Protein AF-X1NIQ1-F1 (afdb_monomer_lite)

Secondary structure (DSSP, 8-state):
-HHHHHHHHHHHHHTS----PPPPGGGGG--SHHHHHHHHT--TTSTTHHHHHHHHHHHHHHHHHHHHHHHTSTT----SPPPSSPP-TT-

Foldseek 3Di:
DVVVVVVVVVVVVVPPPPCLDQQDPVLLVPPDPVSLVSLCVHDPPRPCVVVSNVSSVVVVVVVVVVLVVQLPDPPHPDPDDADPVHDDPVD

Sequence (91 aa):
MRRKTISLLFLMVFLLPVIAGAVNEKDFEVQTTENIINLCAASPDDPLHHQAINFCHGYLEGAFHYYEAIALGPAGIQLVCAPDPRPSRNA

Structure (mmCIF, N/CA/C/O backbone):
data_AF-X1NIQ1-F1
#
_entry.id   AF-X1NIQ1-F1
#
loop_
_atom_site.group_PDB
_atom_site.id
_atom_site.type_symbol
_atom_site.label_atom_id
_atom_site.label_alt_id
_atom_site.label_comp_id
_atom_site.label_asym_id
_atom_site.label_entity_id
_atom_site.label_seq_id
_atom_site.pdbx_PDB_ins_code
_atom_site.Cartn_x
_atom_site.Cartn_y
_atom_site.Cartn_z
_atom_site.occupancy
_atom_site.B_iso_or_equiv
_atom_site.auth_seq_id
_atom_site.auth_comp_id
_atom_site.auth_asym_id
_atom_site.auth_atom_id
_atom_site.pdbx_PDB_model_num
ATOM 1 N N . MET A 1 1 ? -10.771 -1.764 -47.544 1.00 58.62 1 MET A N 1
ATOM 2 C CA . MET A 1 1 ? -9.628 -1.064 -46.908 1.00 58.62 1 MET A CA 1
ATOM 3 C C . MET A 1 1 ? -9.931 -0.626 -45.478 1.00 58.62 1 MET A C 1
ATOM 5 O O . MET A 1 1 ? -9.187 -1.033 -44.605 1.00 58.62 1 MET A O 1
ATOM 9 N N . ARG A 1 2 ? -11.056 0.057 -45.209 1.00 70.12 2 ARG A N 1
ATOM 10 C CA . ARG A 1 2 ? -11.484 0.523 -43.867 1.00 70.12 2 ARG A CA 1
ATOM 11 C C . ARG A 1 2 ? -11.486 -0.542 -42.750 1.00 70.12 2 ARG A C 1
ATOM 13 O O . ARG A 1 2 ? -11.028 -0.272 -41.651 1.00 70.12 2 ARG A O 1
ATOM 20 N N . ARG A 1 3 ? -11.941 -1.773 -43.034 1.00 73.94 3 ARG A N 1
ATOM 21 C CA . ARG A 1 3 ? -11.970 -2.881 -42.052 1.00 73.94 3 ARG A CA 1
ATOM 22 C C . ARG A 1 3 ? -10.571 -3.382 -41.663 1.00 73.94 3 ARG A C 1
ATOM 24 O O . ARG A 1 3 ? -10.353 -3.720 -40.510 1.00 73.94 3 ARG A O 1
ATOM 31 N N . LYS A 1 4 ? -9.621 -3.387 -42.610 1.00 73.19 4 LYS A N 1
ATOM 32 C CA . LYS A 1 4 ? -8.228 -3.795 -42.355 1.00 73.19 4 LYS A CA 1
ATOM 33 C C . LYS A 1 4 ? -7.496 -2.748 -41.513 1.00 73.19 4 LYS A C 1
ATOM 35 O O . LYS A 1 4 ? -6.785 -3.119 -40.590 1.00 73.19 4 LYS A O 1
ATOM 40 N N . THR A 1 5 ? -7.727 -1.459 -41.776 1.00 81.75 5 THR A N 1
ATOM 41 C CA . THR A 1 5 ? -7.188 -0.367 -40.952 1.00 81.75 5 THR A CA 1
ATOM 42 C C . THR A 1 5 ? -7.758 -0.369 -39.535 1.00 81.75 5 THR A C 1
ATOM 44 O O . THR A 1 5 ? -7.003 -0.170 -38.594 1.00 81.75 5 THR A O 1
ATOM 47 N N . ILE A 1 6 ? -9.053 -0.663 -39.360 1.00 83.50 6 ILE A N 1
ATOM 48 C CA . ILE A 1 6 ? -9.663 -0.784 -38.023 1.00 83.50 6 ILE A CA 1
ATOM 49 C C . ILE A 1 6 ? -9.082 -1.980 -37.250 1.00 83.50 6 ILE A C 1
ATOM 51 O O . ILE A 1 6 ? -8.753 -1.834 -36.077 1.00 83.50 6 ILE A O 1
ATOM 55 N N . SER A 1 7 ? -8.891 -3.138 -37.897 1.00 82.44 7 SER A N 1
ATOM 56 C CA . SER A 1 7 ? -8.237 -4.289 -37.253 1.00 82.44 7 SER A CA 1
ATOM 57 C C . SER A 1 7 ? -6.780 -4.012 -36.876 1.00 82.44 7 SER A C 1
ATOM 59 O O . SER A 1 7 ? -6.349 -4.433 -35.809 1.00 82.44 7 SER A O 1
ATOM 61 N N . LEU A 1 8 ? -6.034 -3.291 -37.718 1.00 85.31 8 LEU A N 1
ATOM 62 C CA . LEU A 1 8 ? -4.651 -2.900 -37.422 1.00 85.31 8 LEU A CA 1
ATOM 63 C C . LEU A 1 8 ? -4.567 -1.936 -36.231 1.00 85.31 8 LEU A C 1
ATOM 65 O O . LEU A 1 8 ? -3.704 -2.108 -35.378 1.00 85.31 8 LEU A O 1
ATOM 69 N N . LEU A 1 9 ? -5.488 -0.971 -36.134 1.00 85.62 9 LEU A N 1
ATOM 70 C CA . LEU A 1 9 ? -5.561 -0.055 -34.991 1.00 85.62 9 LEU A CA 1
ATOM 7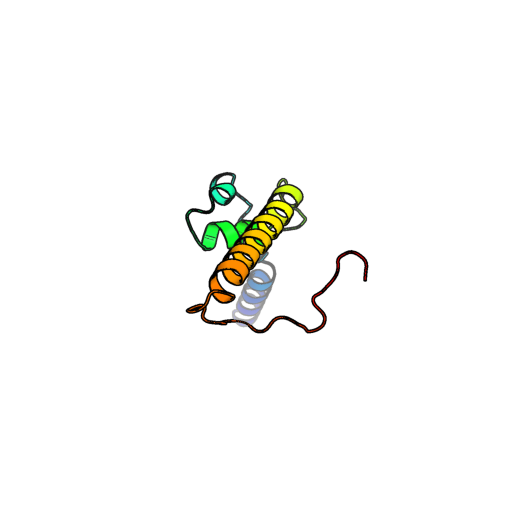1 C C . LEU A 1 9 ? -5.890 -0.789 -33.685 1.00 85.62 9 LEU A C 1
ATOM 73 O O . LEU A 1 9 ? -5.248 -0.535 -32.673 1.00 85.62 9 LEU A O 1
ATOM 77 N N . PHE A 1 10 ? -6.832 -1.737 -33.709 1.00 81.75 10 PHE A N 1
ATOM 78 C CA . PHE A 1 10 ? -7.155 -2.544 -32.528 1.00 81.75 10 PHE A CA 1
ATOM 79 C C . PHE A 1 10 ? -5.967 -3.395 -32.060 1.00 81.75 10 PHE A C 1
ATOM 81 O O . PHE A 1 10 ? -5.699 -3.450 -30.865 1.00 81.75 10 PHE A O 1
ATOM 88 N N . LEU A 1 11 ? -5.221 -4.012 -32.984 1.00 82.38 11 LEU A N 1
ATOM 89 C CA . LEU A 1 11 ? -4.030 -4.802 -32.649 1.00 82.38 11 LEU A CA 1
ATOM 90 C C . LEU A 1 11 ? -2.932 -3.946 -31.990 1.00 82.38 11 LEU A C 1
ATOM 92 O O . LEU A 1 11 ? -2.249 -4.411 -31.085 1.00 82.38 11 LEU A O 1
ATOM 96 N N . MET A 1 12 ? -2.793 -2.687 -32.412 1.00 80.88 12 MET A N 1
ATOM 97 C CA . MET A 1 12 ? -1.807 -1.752 -31.866 1.00 80.88 12 MET A CA 1
ATOM 98 C C . MET A 1 12 ? -2.138 -1.316 -30.430 1.00 80.88 12 MET A C 1
ATOM 100 O O . MET A 1 12 ? -1.230 -1.142 -29.625 1.00 80.88 12 MET A O 1
ATOM 104 N N . VAL A 1 13 ? -3.425 -1.198 -30.086 1.00 78.69 13 VAL A N 1
ATOM 105 C CA . VAL A 1 13 ? -3.872 -0.867 -28.720 1.00 78.69 13 VAL A CA 1
ATOM 106 C C . VAL A 1 13 ? -3.563 -1.997 -27.732 1.00 78.69 13 VAL A C 1
ATOM 108 O O . VAL A 1 13 ? -3.178 -1.718 -26.604 1.00 78.69 13 VAL A O 1
ATOM 111 N N . PHE A 1 14 ? -3.654 -3.264 -28.154 1.00 70.62 14 PHE A N 1
ATOM 112 C CA . PHE A 1 14 ? -3.293 -4.416 -27.311 1.00 70.62 14 PHE A CA 1
ATOM 113 C C . PHE A 1 14 ? -1.781 -4.588 -27.097 1.00 70.62 14 PHE A C 1
ATOM 115 O O . PHE A 1 14 ? -1.379 -5.334 -26.209 1.00 70.62 14 PHE A O 1
ATOM 122 N N . LEU A 1 15 ? -0.950 -3.922 -27.904 1.00 69.31 15 LEU A N 1
ATOM 123 C CA . LEU A 1 15 ? 0.510 -3.939 -27.778 1.00 69.31 15 LEU A CA 1
ATOM 124 C C . LEU A 1 15 ? 1.047 -2.805 -26.900 1.00 69.31 15 LEU A C 1
ATOM 126 O O . LEU A 1 15 ? 2.250 -2.761 -26.646 1.00 69.31 15 LEU A O 1
ATOM 130 N N . LEU A 1 16 ? 0.191 -1.882 -26.450 1.00 62.66 16 LEU A N 1
ATOM 131 C CA . LEU A 1 16 ? 0.612 -0.878 -25.486 1.00 62.66 16 LEU A CA 1
ATOM 132 C C . LEU A 1 16 ? 0.871 -1.595 -24.156 1.00 62.66 16 LEU A C 1
ATOM 134 O O . LEU A 1 16 ? -0.060 -2.214 -23.630 1.00 62.66 16 LEU A O 1
ATOM 138 N N . PRO A 1 17 ? 2.099 -1.540 -23.605 1.00 60.16 17 PRO A N 1
ATOM 139 C CA . PRO A 1 17 ? 2.302 -1.975 -22.237 1.00 60.16 17 PRO A CA 1
ATOM 140 C C . PRO A 1 17 ? 1.309 -1.193 -21.383 1.00 60.16 17 PRO A C 1
ATOM 142 O O . PRO A 1 17 ? 1.170 0.024 -21.545 1.00 60.16 17 PRO A O 1
ATOM 145 N N . VAL A 1 18 ? 0.575 -1.894 -20.516 1.00 59.28 18 VAL A N 1
ATOM 146 C CA . VAL A 1 18 ? -0.140 -1.228 -19.429 1.00 59.28 18 VAL A CA 1
ATOM 147 C C . VAL A 1 18 ? 0.937 -0.427 -18.719 1.00 59.28 18 VAL A C 1
ATOM 149 O O . VAL A 1 18 ? 1.881 -1.007 -18.189 1.00 59.28 18 VAL A O 1
ATOM 152 N N . ILE A 1 19 ? 0.864 0.895 -18.841 1.00 54.72 19 ILE A N 1
ATOM 153 C CA . ILE A 1 19 ? 1.842 1.806 -18.267 1.00 54.72 19 ILE A CA 1
ATOM 154 C C . ILE A 1 19 ? 1.601 1.740 -16.759 1.00 54.72 19 ILE A C 1
ATOM 156 O O . ILE A 1 19 ? 0.871 2.554 -16.204 1.00 54.72 19 ILE A O 1
ATOM 160 N N . ALA A 1 20 ? 2.146 0.718 -16.099 1.00 58.41 20 ALA A N 1
ATOM 161 C CA . ALA A 1 20 ? 2.502 0.840 -14.702 1.00 58.41 20 ALA A CA 1
ATOM 162 C C . ALA A 1 20 ? 3.507 1.992 -14.683 1.00 58.41 20 ALA A C 1
ATOM 164 O O . ALA A 1 20 ? 4.561 1.899 -15.319 1.00 58.41 20 ALA A O 1
ATOM 165 N N . GLY A 1 21 ? 3.100 3.132 -14.120 1.00 64.94 21 GLY A N 1
ATOM 166 C CA . GLY A 1 21 ? 3.963 4.302 -14.039 1.00 64.94 21 GLY A CA 1
ATOM 167 C C . GLY A 1 21 ? 5.288 3.880 -13.417 1.00 64.94 21 GLY A C 1
ATOM 168 O O . GLY A 1 21 ? 5.288 3.172 -12.413 1.00 64.94 21 GLY A O 1
ATOM 169 N N . ALA A 1 22 ? 6.398 4.252 -14.055 1.00 81.62 22 ALA A N 1
ATOM 170 C CA . ALA A 1 22 ? 7.714 4.008 -13.484 1.00 81.62 22 ALA A CA 1
ATOM 171 C C . ALA A 1 22 ? 7.761 4.612 -12.077 1.00 81.62 22 ALA A C 1
ATOM 173 O O . ALA A 1 22 ? 7.271 5.730 -11.874 1.00 81.62 22 ALA A O 1
ATOM 174 N N . VAL A 1 23 ? 8.332 3.874 -11.130 1.00 92.62 23 VAL A N 1
ATOM 175 C CA . VAL A 1 23 ? 8.402 4.299 -9.734 1.00 92.62 23 VAL A CA 1
ATOM 176 C C . VAL A 1 23 ? 9.159 5.621 -9.652 1.00 92.62 23 VAL A C 1
ATOM 178 O O . VAL A 1 23 ? 10.262 5.767 -10.185 1.00 92.62 23 VAL A O 1
ATOM 181 N N . ASN A 1 24 ? 8.573 6.599 -8.967 1.00 93.38 24 ASN A N 1
ATOM 182 C CA . ASN A 1 24 ? 9.215 7.869 -8.669 1.00 93.38 24 ASN A CA 1
ATOM 183 C C . ASN A 1 24 ? 9.720 7.878 -7.222 1.00 93.38 24 ASN A C 1
ATOM 185 O O . ASN A 1 24 ? 9.079 7.335 -6.329 1.00 93.38 24 ASN A O 1
ATOM 189 N N . GLU A 1 25 ? 10.820 8.578 -6.946 1.00 95.25 25 GLU A N 1
ATOM 190 C CA . GLU A 1 25 ? 11.299 8.778 -5.569 1.00 95.25 25 GLU A CA 1
ATOM 191 C C . GLU A 1 25 ? 10.225 9.381 -4.645 1.00 95.25 25 GLU A C 1
ATOM 193 O O . GLU A 1 25 ? 10.153 9.029 -3.472 1.00 95.25 25 GLU A O 1
ATOM 198 N N . LYS A 1 26 ? 9.328 10.222 -5.178 1.00 96.50 26 LYS A N 1
ATOM 199 C CA . LYS A 1 26 ? 8.200 10.787 -4.418 1.00 96.50 26 LYS A CA 1
ATOM 200 C C . LYS A 1 26 ? 7.179 9.748 -3.970 1.00 96.50 26 LYS A C 1
ATOM 202 O O . LYS A 1 26 ? 6.462 9.990 -3.003 1.00 96.50 26 LYS A O 1
ATOM 207 N N . ASP A 1 27 ? 7.100 8.599 -4.639 1.00 97.44 27 ASP A N 1
ATOM 208 C CA . ASP A 1 27 ? 6.188 7.537 -4.220 1.00 97.44 27 ASP A CA 1
ATOM 209 C C . ASP A 1 27 ? 6.581 6.978 -2.842 1.00 97.44 27 ASP A C 1
ATOM 211 O O . ASP A 1 27 ? 5.714 6.603 -2.052 1.00 97.44 27 ASP A O 1
ATOM 215 N N . PHE A 1 28 ? 7.868 7.033 -2.483 1.00 97.75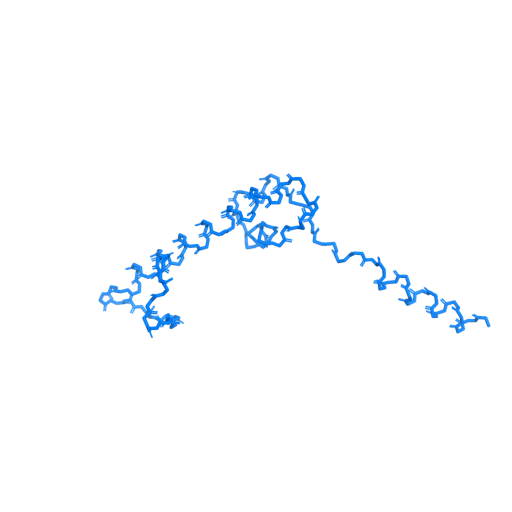 28 PHE A N 1
ATOM 216 C CA . PHE A 1 28 ? 8.370 6.611 -1.170 1.00 97.75 28 PHE A CA 1
ATOM 217 C C . PHE A 1 28 ? 7.958 7.537 -0.015 1.00 97.75 28 PHE A C 1
ATOM 219 O O . PHE A 1 28 ? 8.125 7.168 1.147 1.00 97.75 28 PHE A O 1
ATOM 226 N N . GLU A 1 29 ? 7.391 8.714 -0.293 1.00 97.50 29 GLU A N 1
ATOM 227 C CA . GLU A 1 29 ? 6.859 9.602 0.748 1.00 97.50 29 GLU A CA 1
ATOM 228 C C . GLU A 1 29 ? 5.472 9.167 1.250 1.00 97.50 29 GLU A C 1
ATOM 230 O O . GLU A 1 29 ? 5.049 9.593 2.323 1.00 97.50 29 GLU A O 1
ATOM 235 N N . VAL A 1 30 ? 4.759 8.325 0.487 1.00 96.81 30 VAL A N 1
ATOM 236 C CA . VAL A 1 30 ? 3.434 7.766 0.825 1.00 96.81 30 VAL A CA 1
ATOM 237 C C . VAL A 1 30 ? 2.426 8.820 1.307 1.00 96.81 30 VAL A C 1
ATOM 239 O O . VAL A 1 30 ? 1.674 8.617 2.260 1.00 96.81 30 VAL A O 1
ATOM 242 N N . GLN A 1 31 ? 2.389 9.976 0.642 1.00 97.25 31 GLN A N 1
ATOM 243 C CA . GLN A 1 31 ? 1.416 11.025 0.971 1.00 97.25 31 GLN A CA 1
ATOM 244 C C . GLN A 1 31 ? 0.004 10.686 0.475 1.00 97.25 31 GLN A C 1
ATOM 246 O O . GLN A 1 31 ? -0.987 11.214 0.981 1.00 97.25 31 GLN A O 1
ATOM 251 N N . THR A 1 32 ? -0.099 9.807 -0.524 1.00 96.69 32 THR A N 1
ATOM 252 C CA . THR A 1 32 ? -1.366 9.386 -1.123 1.00 96.69 32 THR A CA 1
ATOM 253 C C . THR A 1 32 ? -1.435 7.870 -1.274 1.00 96.69 32 THR A C 1
ATOM 255 O O . THR A 1 32 ? -0.419 7.174 -1.312 1.00 96.69 32 THR A O 1
ATOM 258 N N . THR A 1 33 ? -2.652 7.347 -1.426 1.00 95.62 33 THR A N 1
ATOM 259 C CA . THR A 1 33 ? -2.859 5.930 -1.754 1.00 95.62 33 THR A CA 1
ATOM 260 C C . THR A 1 33 ? -2.273 5.565 -3.123 1.00 95.62 33 THR A C 1
ATOM 262 O O . THR A 1 33 ? -1.829 4.442 -3.321 1.00 95.62 33 THR A O 1
ATOM 265 N N . GLU A 1 34 ? -2.228 6.506 -4.067 1.00 95.38 34 GLU A N 1
ATOM 266 C CA . GLU A 1 34 ? -1.591 6.285 -5.370 1.00 95.38 34 GLU A CA 1
ATOM 267 C C . GLU A 1 34 ? -0.091 6.014 -5.219 1.00 95.38 34 GLU A C 1
ATOM 269 O O . GLU A 1 34 ? 0.419 5.080 -5.827 1.00 95.38 34 GLU A O 1
ATOM 274 N N . ASN A 1 35 ? 0.593 6.740 -4.328 1.00 96.81 35 ASN A N 1
ATOM 275 C CA . ASN A 1 35 ? 2.015 6.517 -4.075 1.00 96.81 35 ASN A CA 1
ATOM 276 C C . ASN A 1 35 ? 2.299 5.089 -3.593 1.00 96.81 35 ASN A C 1
ATOM 278 O O . ASN A 1 35 ? 3.180 4.427 -4.136 1.00 96.81 35 ASN A O 1
ATOM 282 N N . ILE A 1 36 ? 1.523 4.570 -2.631 1.00 97.06 36 ILE A N 1
ATOM 283 C CA . ILE A 1 36 ? 1.723 3.183 -2.184 1.00 97.06 36 ILE A CA 1
ATOM 284 C C . ILE A 1 36 ? 1.385 2.179 -3.295 1.00 97.06 36 ILE A C 1
ATOM 286 O O . ILE A 1 36 ? 2.101 1.195 -3.454 1.00 97.06 36 ILE A O 1
ATOM 290 N N . ILE A 1 37 ? 0.356 2.438 -4.112 1.00 96.00 37 ILE A N 1
ATOM 291 C CA . ILE A 1 37 ? 0.008 1.576 -5.253 1.00 96.00 37 ILE A CA 1
ATOM 292 C C . ILE A 1 37 ? 1.153 1.530 -6.270 1.00 96.00 37 ILE A C 1
ATOM 294 O O . ILE A 1 37 ? 1.506 0.438 -6.712 1.00 96.00 37 ILE A O 1
ATOM 298 N N . ASN A 1 38 ? 1.767 2.671 -6.595 1.00 95.88 38 ASN A N 1
ATOM 299 C CA . ASN A 1 38 ? 2.905 2.736 -7.514 1.00 95.88 38 ASN A CA 1
ATOM 300 C C . ASN A 1 38 ? 4.076 1.877 -7.017 1.00 95.88 38 ASN A C 1
ATOM 302 O O . ASN A 1 38 ? 4.657 1.120 -7.794 1.00 95.88 38 ASN A O 1
ATOM 306 N N . LEU A 1 39 ? 4.373 1.916 -5.713 1.00 97.06 39 LEU A N 1
ATOM 307 C CA . LEU A 1 39 ? 5.426 1.084 -5.120 1.00 97.06 39 LEU A CA 1
ATOM 308 C C . LEU A 1 39 ? 5.094 -0.414 -5.171 1.00 97.06 39 LEU A C 1
ATOM 310 O O . LEU A 1 39 ? 5.961 -1.235 -5.465 1.00 97.06 39 LEU A O 1
ATOM 314 N N . CYS A 1 40 ? 3.841 -0.779 -4.899 1.00 96.94 40 CYS A N 1
ATOM 315 C CA . CYS A 1 40 ? 3.395 -2.173 -4.881 1.00 96.94 40 CYS A CA 1
ATOM 316 C C . CYS A 1 40 ? 3.228 -2.785 -6.281 1.00 96.94 40 CYS A C 1
ATOM 318 O O . CYS A 1 40 ? 3.253 -4.007 -6.423 1.00 96.94 40 CYS A O 1
ATOM 320 N N . ALA A 1 41 ? 3.031 -1.956 -7.307 1.00 95.56 41 ALA A N 1
ATOM 321 C CA . ALA A 1 41 ? 2.816 -2.371 -8.691 1.00 95.56 41 ALA A CA 1
ATOM 322 C C . ALA A 1 41 ? 4.053 -2.167 -9.586 1.00 95.56 41 ALA A C 1
ATOM 324 O O . ALA A 1 41 ? 3.942 -2.253 -10.811 1.00 95.56 41 ALA A O 1
ATOM 325 N N . ALA A 1 42 ? 5.218 -1.896 -8.988 1.00 95.38 42 ALA A N 1
ATOM 326 C CA . ALA A 1 42 ? 6.465 -1.665 -9.706 1.00 95.38 42 ALA A CA 1
ATOM 327 C C . ALA A 1 42 ? 6.793 -2.831 -10.654 1.00 95.38 42 ALA A C 1
ATOM 329 O O . ALA A 1 42 ? 6.885 -3.987 -10.229 1.00 95.38 42 ALA A O 1
ATOM 330 N N . SER A 1 43 ? 7.012 -2.527 -11.938 1.00 93.19 43 SER A N 1
ATOM 331 C CA . SER A 1 43 ? 7.423 -3.526 -12.933 1.00 93.19 43 SER A CA 1
ATOM 332 C C . SER A 1 43 ? 8.734 -4.203 -12.513 1.00 93.19 43 SER A C 1
ATOM 334 O O . SER A 1 43 ? 9.611 -3.508 -12.004 1.00 93.19 43 SER A O 1
ATOM 336 N N . PRO A 1 44 ? 8.931 -5.513 -12.757 1.00 93.69 44 PRO A N 1
ATOM 337 C CA . PRO A 1 44 ? 10.228 -6.170 -12.566 1.00 93.69 44 PRO A CA 1
ATOM 338 C C . PRO A 1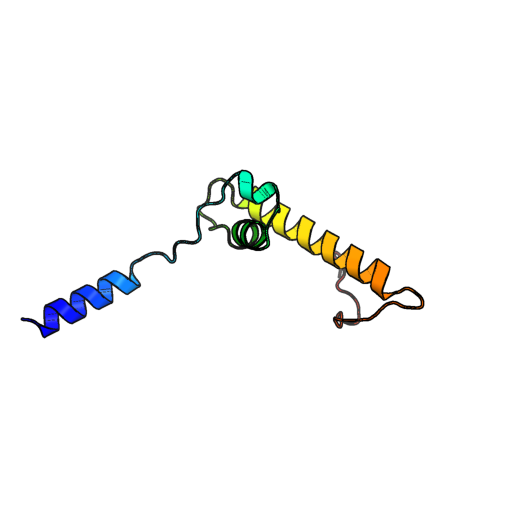 44 ? 11.386 -5.523 -13.339 1.00 93.69 44 PRO A C 1
ATOM 340 O O . PRO A 1 44 ? 12.535 -5.649 -12.928 1.00 93.69 44 PRO A O 1
ATOM 343 N N . ASP A 1 45 ? 11.082 -4.825 -14.437 1.00 93.06 45 ASP A N 1
ATOM 344 C CA . ASP A 1 45 ? 12.064 -4.094 -15.248 1.00 93.06 45 ASP A CA 1
ATOM 345 C C . ASP A 1 45 ? 12.342 -2.668 -14.721 1.00 93.06 45 ASP A C 1
ATOM 347 O O . ASP A 1 45 ? 13.174 -1.952 -15.284 1.00 93.06 45 ASP A O 1
ATOM 351 N N . ASP A 1 46 ? 11.642 -2.220 -13.671 1.00 93.75 46 ASP A N 1
ATOM 352 C CA . ASP A 1 46 ? 11.859 -0.906 -13.062 1.00 93.75 46 ASP A CA 1
ATOM 353 C C . ASP A 1 46 ? 13.195 -0.887 -12.286 1.00 93.75 46 ASP A C 1
ATOM 355 O O . ASP A 1 46 ? 13.446 -1.784 -11.473 1.00 93.75 46 ASP A O 1
ATOM 359 N N . PRO A 1 47 ? 14.060 0.129 -12.472 1.00 94.94 47 PRO A N 1
ATOM 360 C CA . PRO A 1 47 ? 15.332 0.229 -11.751 1.00 94.94 47 PRO A CA 1
ATOM 361 C C . PRO A 1 47 ? 15.202 0.219 -10.221 1.00 94.94 47 PRO A C 1
ATOM 363 O O . PRO A 1 47 ? 16.154 -0.145 -9.529 1.00 94.94 47 PRO A O 1
ATOM 366 N N . LEU A 1 48 ? 14.049 0.638 -9.694 1.00 96.50 48 LEU A N 1
ATOM 367 C CA . LEU A 1 48 ? 13.738 0.695 -8.268 1.00 96.50 48 LEU A CA 1
ATOM 368 C C . LEU A 1 48 ? 12.850 -0.465 -7.804 1.00 96.50 48 LEU A C 1
ATOM 370 O O . LEU A 1 48 ? 12.381 -0.440 -6.666 1.00 96.50 48 LEU A O 1
ATOM 374 N N . HIS A 1 49 ? 12.617 -1.487 -8.635 1.00 96.06 49 HIS A N 1
ATOM 375 C CA . HIS A 1 49 ? 11.678 -2.574 -8.344 1.00 96.06 49 HIS A CA 1
ATOM 376 C C . HIS A 1 49 ? 11.887 -3.199 -6.957 1.00 96.06 49 HIS A C 1
ATOM 378 O O . HIS A 1 49 ? 10.952 -3.306 -6.164 1.00 96.06 49 HIS A O 1
ATOM 384 N N . HIS A 1 50 ? 13.122 -3.578 -6.621 1.00 97.38 50 HIS A N 1
ATOM 385 C CA . HIS A 1 50 ? 13.407 -4.222 -5.338 1.00 97.38 50 HIS A CA 1
ATOM 386 C C . HIS A 1 50 ? 13.160 -3.292 -4.147 1.00 97.38 50 HIS A C 1
ATOM 388 O O . HIS A 1 50 ? 12.652 -3.726 -3.116 1.00 97.38 50 HIS A O 1
ATOM 394 N N . GLN A 1 51 ? 13.514 -2.018 -4.274 1.00 98.00 51 GLN A N 1
ATOM 395 C CA . GLN A 1 51 ? 13.300 -1.006 -3.248 1.00 98.00 51 GLN A CA 1
ATOM 396 C C . GLN A 1 51 ? 11.801 -0.760 -3.061 1.00 98.00 51 GLN A C 1
ATOM 398 O O . GLN A 1 51 ? 11.323 -0.762 -1.930 1.00 98.00 51 GLN A O 1
ATOM 403 N N . ALA A 1 52 ? 11.068 -0.613 -4.163 1.00 97.88 52 ALA A N 1
ATOM 404 C CA . ALA A 1 52 ? 9.639 -0.349 -4.185 1.00 97.88 52 ALA A CA 1
ATOM 405 C C . ALA A 1 52 ? 8.827 -1.495 -3.565 1.00 97.88 52 ALA A C 1
ATOM 407 O O . ALA A 1 52 ? 8.061 -1.263 -2.630 1.00 97.88 52 ALA A O 1
ATOM 408 N N . ILE A 1 53 ? 9.059 -2.738 -3.999 1.00 97.62 53 ILE A N 1
ATOM 409 C CA . ILE A 1 53 ? 8.341 -3.912 -3.482 1.00 97.62 53 ILE A CA 1
ATOM 410 C C . ILE A 1 53 ? 8.643 -4.143 -1.998 1.00 97.62 53 ILE A C 1
ATOM 412 O O . ILE A 1 53 ? 7.723 -4.348 -1.206 1.00 97.62 53 ILE A O 1
ATOM 416 N N . ASN A 1 54 ? 9.914 -4.052 -1.587 1.00 98.06 54 ASN A N 1
ATOM 417 C CA . ASN A 1 54 ? 10.278 -4.225 -0.178 1.00 98.06 54 ASN A CA 1
ATOM 418 C C . ASN A 1 54 ? 9.677 -3.125 0.706 1.00 98.06 54 ASN A C 1
ATOM 420 O O . ASN A 1 54 ? 9.195 -3.411 1.803 1.00 98.06 54 ASN A O 1
ATOM 424 N N . PHE A 1 55 ? 9.677 -1.876 0.231 1.00 98.25 55 PHE A N 1
ATOM 425 C CA . PHE A 1 55 ? 9.048 -0.769 0.941 1.00 98.25 55 PHE A CA 1
ATOM 426 C C . PHE A 1 55 ? 7.533 -0.976 1.057 1.00 98.25 55 PHE A C 1
ATOM 428 O O . PHE A 1 55 ? 6.986 -0.845 2.151 1.00 98.25 55 PHE A O 1
ATOM 435 N N . CYS A 1 56 ? 6.862 -1.344 -0.042 1.00 98.12 56 CYS A N 1
ATOM 436 C CA . CYS A 1 56 ? 5.431 -1.647 -0.060 1.00 98.12 56 CYS A CA 1
ATOM 437 C C . CYS A 1 56 ? 5.070 -2.702 0.998 1.00 98.12 56 CYS A C 1
ATOM 439 O O . CYS A 1 56 ? 4.178 -2.471 1.816 1.00 98.12 56 CYS A O 1
ATOM 441 N N . HIS A 1 57 ? 5.787 -3.830 1.027 1.00 97.38 57 HIS A N 1
ATOM 442 C CA . HIS A 1 57 ? 5.539 -4.891 2.005 1.00 97.38 57 HIS A CA 1
ATOM 443 C C . HIS A 1 57 ? 5.719 -4.391 3.439 1.00 97.38 57 HIS A C 1
ATOM 445 O O . HIS A 1 57 ? 4.817 -4.556 4.257 1.00 97.38 57 HIS A O 1
ATOM 451 N N . GLY A 1 58 ? 6.833 -3.712 3.732 1.00 97.19 58 GLY A N 1
ATOM 452 C CA . GLY A 1 58 ? 7.094 -3.190 5.074 1.00 97.19 58 GLY A CA 1
ATOM 453 C C . GLY A 1 58 ? 6.041 -2.180 5.539 1.00 97.19 58 GLY A C 1
ATOM 454 O O . GLY A 1 58 ? 5.592 -2.235 6.685 1.00 97.19 58 GLY A O 1
ATOM 455 N N . TYR A 1 59 ? 5.600 -1.287 4.648 1.00 98.00 59 TYR A N 1
ATOM 456 C CA . TYR A 1 59 ? 4.552 -0.313 4.950 1.00 98.00 59 TYR A CA 1
ATOM 457 C C . TYR A 1 59 ? 3.214 -0.998 5.264 1.00 98.00 59 TYR A C 1
ATOM 459 O O . TYR A 1 59 ? 2.584 -0.684 6.275 1.00 98.00 59 TYR A O 1
ATOM 467 N N . LEU A 1 60 ? 2.785 -1.952 4.430 1.00 96.38 60 LEU A N 1
ATOM 468 C CA . LEU A 1 60 ? 1.504 -2.645 4.598 1.00 96.38 60 LEU A CA 1
ATOM 469 C C . LEU A 1 60 ? 1.498 -3.593 5.805 1.00 96.38 60 LEU A C 1
ATOM 471 O O . LEU A 1 60 ? 0.507 -3.629 6.534 1.00 96.38 60 LEU A O 1
ATOM 475 N N . GLU A 1 61 ? 2.598 -4.304 6.066 1.00 94.12 61 GLU A N 1
ATOM 476 C CA . GLU A 1 61 ? 2.767 -5.098 7.290 1.00 94.12 61 GLU A CA 1
ATOM 477 C C . GLU A 1 61 ? 2.684 -4.206 8.536 1.00 94.12 61 GLU A C 1
ATOM 479 O O . GLU A 1 61 ? 1.960 -4.520 9.482 1.00 94.12 61 GLU A O 1
ATOM 484 N N . GLY A 1 62 ? 3.364 -3.055 8.526 1.00 94.94 62 GLY A N 1
A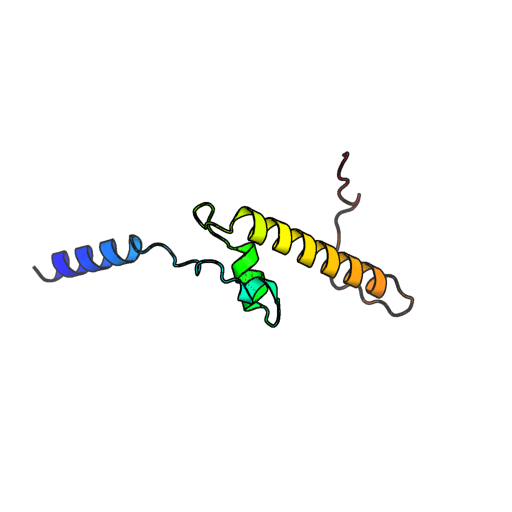TOM 485 C CA . GLY A 1 62 ? 3.306 -2.079 9.614 1.00 94.94 62 GLY A CA 1
ATOM 486 C C . GLY A 1 62 ? 1.899 -1.520 9.839 1.00 94.94 62 GLY A C 1
ATOM 487 O O . GLY A 1 62 ? 1.425 -1.477 10.977 1.00 94.94 62 GLY A O 1
ATOM 488 N N . ALA A 1 63 ? 1.203 -1.142 8.764 1.00 95.12 63 ALA A N 1
ATOM 489 C CA . ALA A 1 63 ? -0.174 -0.658 8.826 1.00 95.12 63 ALA A CA 1
ATOM 490 C C . ALA A 1 63 ? -1.132 -1.725 9.381 1.00 95.12 63 ALA A C 1
ATOM 492 O O . ALA A 1 63 ? -1.989 -1.417 10.212 1.00 95.12 63 ALA A O 1
ATOM 493 N N . PHE A 1 64 ? -0.961 -2.984 8.972 1.00 92.56 64 PHE A N 1
ATOM 494 C CA . PHE A 1 64 ? -1.757 -4.092 9.486 1.00 92.56 64 PHE A CA 1
ATOM 495 C C . PHE A 1 64 ? -1.478 -4.361 10.969 1.00 92.56 64 PHE A C 1
ATOM 497 O O . PHE A 1 64 ? -2.423 -4.475 11.745 1.00 92.56 64 PHE A O 1
ATOM 504 N N . HIS A 1 65 ? -0.214 -4.376 11.401 1.00 92.31 65 HIS A N 1
ATOM 505 C CA . HIS A 1 65 ? 0.128 -4.521 12.820 1.00 92.31 65 HIS A CA 1
ATOM 506 C C . HIS A 1 65 ? -0.422 -3.375 13.677 1.00 92.31 65 HIS A C 1
ATOM 508 O O . HIS A 1 65 ? -0.896 -3.612 14.789 1.00 92.31 65 HIS A O 1
ATOM 514 N N . TYR A 1 66 ? -0.402 -2.140 13.164 1.00 93.88 66 TYR A N 1
ATOM 515 C CA . TYR A 1 66 ? -1.048 -1.010 13.828 1.00 93.88 66 TYR A CA 1
ATOM 516 C C . TYR A 1 66 ? -2.558 -1.240 13.974 1.00 93.88 66 TYR A C 1
ATOM 518 O O . TYR A 1 66 ? -3.092 -1.086 15.072 1.00 93.88 66 TYR A O 1
ATOM 526 N N . TYR A 1 67 ? -3.232 -1.666 12.899 1.00 93.75 67 TYR A N 1
ATOM 527 C CA . TYR A 1 67 ? -4.647 -2.035 12.933 1.00 93.75 67 TYR A CA 1
ATOM 528 C C . TYR A 1 67 ? -4.930 -3.145 13.962 1.00 93.75 67 TYR A C 1
ATOM 530 O O . TYR A 1 67 ? -5.862 -3.019 14.753 1.00 93.75 67 TYR A O 1
ATOM 538 N N . GLU A 1 68 ? -4.129 -4.212 14.001 1.00 91.25 68 GLU A N 1
ATOM 539 C CA . GLU A 1 68 ? -4.323 -5.297 14.967 1.00 91.25 68 GLU A CA 1
ATOM 540 C C . GLU A 1 68 ? -4.189 -4.790 16.406 1.00 91.25 68 GLU A C 1
ATOM 542 O O . GLU A 1 68 ? -5.020 -5.112 17.255 1.00 91.25 68 GLU A O 1
ATOM 547 N N . ALA A 1 69 ? -3.191 -3.944 16.675 1.00 91.69 69 ALA A N 1
ATOM 548 C CA . ALA A 1 69 ? -2.976 -3.377 18.000 1.00 91.69 69 ALA A CA 1
ATOM 549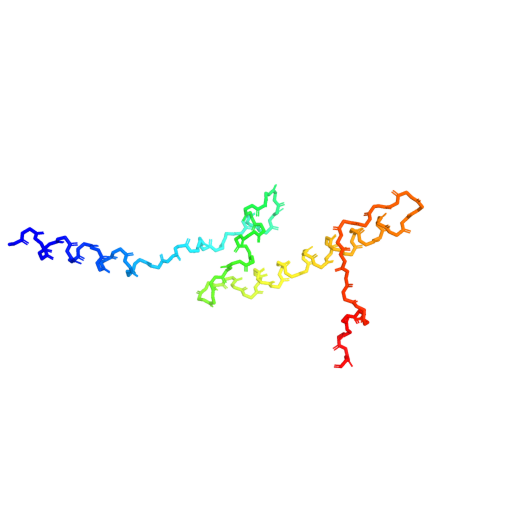 C C . ALA A 1 69 ? -4.174 -2.541 18.482 1.00 91.69 69 ALA A C 1
ATOM 551 O O . ALA A 1 69 ? -4.555 -2.636 19.649 1.00 91.69 69 ALA A O 1
ATOM 552 N N . ILE A 1 70 ? -4.796 -1.750 17.599 1.00 93.81 70 ILE A N 1
ATOM 553 C CA . ILE A 1 70 ? -5.984 -0.956 17.956 1.00 93.81 70 ILE A CA 1
ATOM 554 C C . ILE A 1 70 ? -7.266 -1.802 18.006 1.00 93.81 70 ILE A C 1
ATOM 556 O O . ILE A 1 70 ? -8.135 -1.544 18.839 1.00 93.81 70 ILE A O 1
ATOM 560 N N . ALA A 1 71 ? -7.389 -2.826 17.156 1.00 92.81 71 ALA A N 1
ATOM 561 C CA . ALA A 1 71 ? -8.573 -3.680 17.071 1.00 92.81 71 ALA A CA 1
ATOM 562 C C . ALA A 1 71 ? -8.702 -4.643 18.262 1.00 92.81 71 ALA A C 1
ATOM 564 O O . ALA A 1 71 ? -9.812 -5.037 18.603 1.00 92.81 71 ALA A O 1
ATOM 565 N N . LEU A 1 72 ? -7.593 -4.988 18.922 1.00 87.75 72 LEU A N 1
ATOM 566 C CA . LEU A 1 72 ? -7.583 -5.832 20.123 1.00 87.75 72 LEU A CA 1
ATOM 567 C C . LEU A 1 72 ? -7.939 -5.077 21.418 1.00 87.75 72 LEU A C 1
ATOM 569 O O . LEU A 1 72 ? -8.049 -5.690 22.480 1.00 87.75 72 LEU A O 1
ATOM 573 N N . GLY A 1 73 ? -8.097 -3.750 21.362 1.00 86.75 73 GLY A N 1
ATOM 574 C CA . GLY A 1 73 ? -8.472 -2.945 22.523 1.00 86.75 73 GLY A CA 1
ATOM 575 C C . GLY A 1 73 ? -9.916 -3.196 22.996 1.00 86.75 73 GLY A C 1
ATOM 576 O O . GLY A 1 73 ? -10.733 -3.719 22.243 1.00 86.75 73 GLY A O 1
ATOM 577 N N . PRO A 1 74 ? -10.296 -2.751 24.211 1.00 88.25 74 PRO A N 1
ATOM 578 C CA . PRO A 1 74 ? -11.647 -2.958 24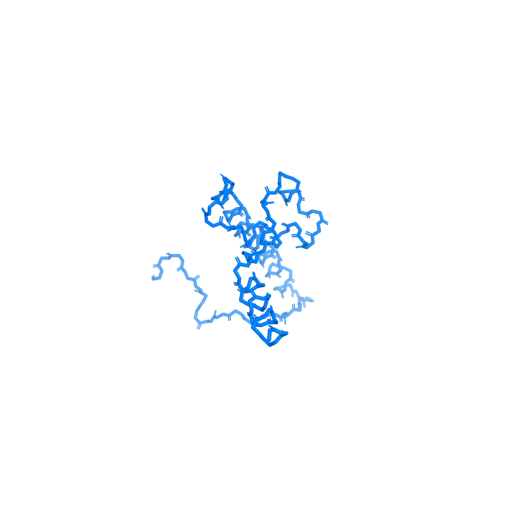.756 1.00 88.25 74 PRO A CA 1
ATOM 579 C C . PRO A 1 74 ? -12.786 -2.377 23.900 1.00 88.25 74 PRO A C 1
ATOM 581 O O . PRO A 1 74 ? -13.919 -2.838 23.985 1.00 88.25 74 PRO A O 1
ATOM 584 N N . ALA A 1 75 ? -12.483 -1.353 23.099 1.00 90.88 75 ALA A N 1
ATOM 585 C CA . ALA A 1 75 ? -13.392 -0.727 22.136 1.00 90.88 75 ALA A CA 1
ATOM 586 C C . ALA A 1 75 ? -12.954 -0.963 20.677 1.00 90.88 75 ALA A C 1
ATOM 588 O O . ALA A 1 75 ? -13.403 -0.261 19.770 1.00 90.88 75 ALA A O 1
ATOM 589 N N . GLY A 1 76 ? -12.026 -1.895 20.456 1.00 89.38 76 GLY A N 1
ATOM 590 C CA . GLY A 1 76 ? -11.494 -2.206 19.142 1.00 89.38 76 GLY A CA 1
ATOM 591 C C . GLY A 1 76 ? -12.555 -2.843 18.250 1.00 89.38 76 GLY A C 1
ATOM 592 O O . GLY A 1 76 ? -13.363 -3.660 18.692 1.00 89.38 76 GLY A O 1
ATOM 593 N N . ILE A 1 77 ? -12.569 -2.440 16.980 1.00 91.56 77 ILE A N 1
ATOM 594 C CA . ILE A 1 77 ? -13.469 -2.996 15.972 1.00 91.56 77 ILE A CA 1
ATOM 595 C C . ILE A 1 77 ? -12.639 -3.861 15.038 1.00 91.56 77 ILE A C 1
ATOM 597 O O . ILE A 1 77 ? -11.725 -3.374 14.371 1.00 91.56 77 ILE A O 1
ATOM 601 N N . GLN A 1 78 ? -12.992 -5.140 14.960 1.00 90.00 78 GLN A N 1
ATOM 602 C CA . GLN A 1 78 ? -12.376 -6.055 14.017 1.00 90.00 78 GLN A CA 1
ATOM 603 C C . GLN A 1 78 ? -13.026 -5.895 12.635 1.00 90.00 78 GLN A C 1
ATOM 605 O O . GLN A 1 78 ? -14.129 -6.374 12.388 1.00 90.00 78 GLN A O 1
ATOM 610 N N . LEU A 1 79 ? -12.336 -5.192 11.737 1.00 91.56 79 LEU A N 1
ATOM 611 C CA . LEU A 1 79 ? -12.759 -4.949 10.354 1.00 91.56 79 LEU A CA 1
ATOM 612 C C . LEU A 1 79 ? -12.376 -6.092 9.404 1.00 91.56 79 LEU A C 1
ATOM 614 O O . LEU A 1 79 ? -13.007 -6.259 8.363 1.00 91.56 79 LEU A O 1
ATOM 618 N N . VAL A 1 80 ? -11.341 -6.864 9.744 1.00 89.12 80 VAL A N 1
ATOM 619 C CA . VAL A 1 80 ? -10.825 -7.964 8.916 1.00 89.12 80 VAL A CA 1
ATOM 620 C C . VAL A 1 80 ? -10.622 -9.244 9.730 1.00 89.12 80 VAL A C 1
ATOM 622 O O . VAL A 1 80 ? -10.263 -9.209 10.910 1.00 89.12 80 VAL A O 1
ATOM 625 N N . CYS A 1 81 ? -10.838 -10.391 9.087 1.00 87.69 81 CYS A N 1
ATOM 626 C CA . CYS A 1 81 ? -10.605 -11.716 9.659 1.00 87.69 81 CYS A CA 1
ATOM 627 C C . CYS A 1 81 ? -9.238 -12.243 9.205 1.00 87.69 81 CYS A C 1
ATOM 629 O O . CYS A 1 81 ? -9.017 -12.422 8.008 1.00 87.69 81 CYS A O 1
ATOM 631 N N . ALA A 1 82 ? -8.334 -12.502 10.150 1.00 84.31 82 ALA A N 1
ATOM 632 C CA . ALA A 1 82 ? -7.066 -13.165 9.863 1.00 84.31 82 ALA A CA 1
ATOM 633 C C . ALA A 1 82 ? -7.242 -14.699 9.848 1.00 84.31 82 ALA A C 1
ATOM 635 O O . ALA A 1 82 ? -8.109 -15.210 10.561 1.00 84.31 82 ALA A O 1
ATOM 636 N N . PRO A 1 83 ? -6.430 -15.440 9.070 1.00 85.88 83 PRO A N 1
ATOM 637 C CA . PRO A 1 83 ? -6.387 -16.899 9.142 1.00 85.88 83 PRO A CA 1
ATOM 638 C C . PRO A 1 83 ? -6.021 -17.409 10.545 1.00 85.88 83 PRO A C 1
ATOM 640 O O . PRO A 1 83 ? -5.216 -16.783 11.240 1.00 85.88 83 PRO A O 1
ATOM 643 N N . ASP A 1 84 ? -6.577 -18.567 10.917 1.00 85.44 84 ASP A N 1
ATOM 644 C CA . ASP A 1 84 ? -6.288 -19.293 12.160 1.00 85.44 84 ASP A CA 1
ATOM 645 C C . ASP A 1 84 ? -5.828 -20.735 11.827 1.00 85.44 84 ASP A C 1
ATOM 647 O O . ASP A 1 84 ? -6.613 -21.495 11.249 1.00 85.44 84 ASP A O 1
ATOM 651 N N . PRO A 1 85 ? -4.565 -21.123 12.108 1.00 87.62 85 PRO A N 1
ATOM 652 C CA . PRO A 1 85 ? -3.550 -20.348 12.817 1.00 87.62 85 PRO A CA 1
ATOM 653 C C . PRO A 1 85 ? -2.985 -19.200 11.978 1.00 87.62 85 PRO A C 1
ATOM 655 O O . PRO A 1 85 ? -2.952 -19.243 10.745 1.00 87.62 85 PRO A O 1
ATOM 658 N N . ARG A 1 86 ? -2.484 -18.177 12.676 1.00 84.38 86 ARG A N 1
ATOM 659 C CA . ARG A 1 86 ? -1.779 -17.056 12.048 1.00 84.38 86 ARG A CA 1
ATOM 660 C C . ARG A 1 86 ? -0.598 -17.577 11.218 1.00 84.38 86 ARG A C 1
ATOM 662 O O . ARG A 1 86 ? 0.147 -18.429 11.713 1.00 84.38 86 ARG A O 1
ATOM 669 N N . PRO A 1 87 ? -0.388 -17.058 9.993 1.00 84.19 87 PRO A N 1
ATOM 670 C CA . PRO A 1 87 ? 0.781 -17.405 9.198 1.00 84.19 87 PRO A CA 1
ATOM 671 C C . PRO A 1 87 ? 2.067 -17.158 9.992 1.00 84.19 87 PRO A C 1
ATOM 673 O O . PRO A 1 87 ? 2.266 -16.083 10.556 1.00 84.19 87 PRO A O 1
ATOM 676 N N . SER A 1 88 ? 2.935 -18.167 10.045 1.00 82.94 88 SER A N 1
ATOM 677 C CA . SER A 1 88 ? 4.239 -18.090 10.700 1.00 82.94 88 SER A CA 1
ATOM 678 C C . SER A 1 88 ? 5.331 -18.078 9.637 1.00 82.94 88 SER A C 1
ATOM 680 O O . SER A 1 88 ? 5.292 -18.861 8.693 1.00 82.94 88 SER A O 1
ATOM 682 N N . ARG A 1 89 ? 6.350 -17.233 9.827 1.00 77.25 89 ARG A N 1
ATOM 683 C CA . ARG A 1 89 ? 7.542 -17.196 8.963 1.00 77.25 89 ARG A CA 1
ATOM 684 C C . ARG A 1 89 ? 8.293 -18.538 8.921 1.00 77.25 89 ARG A C 1
ATOM 686 O O . ARG A 1 89 ? 9.023 -18.789 7.971 1.00 77.25 89 ARG A O 1
ATOM 693 N N . ASN A 1 90 ? 8.128 -19.367 9.951 1.00 83.75 90 ASN A N 1
ATOM 694 C CA . ASN A 1 90 ? 8.835 -20.637 10.126 1.00 83.75 90 ASN A CA 1
ATOM 695 C C . ASN A 1 90 ? 7.898 -21.857 10.046 1.00 83.75 90 ASN A C 1
ATOM 697 O O . ASN A 1 90 ? 8.254 -22.909 10.573 1.00 83.75 90 ASN A O 1
ATOM 701 N N . ALA A 1 91 ? 6.678 -21.686 9.524 1.00 62.28 91 ALA A N 1
ATOM 702 C CA . ALA A 1 91 ? 5.715 -22.779 9.401 1.00 62.28 91 ALA A CA 1
ATOM 703 C C . ALA A 1 91 ? 6.103 -23.753 8.280 1.00 62.28 91 ALA A C 1
ATOM 705 O O . ALA A 1 91 ? 6.638 -23.279 7.252 1.00 62.28 91 ALA A O 1
#

Organism: NCBI:txid412755

pLDDT: mean 87.86, std 11.14, range [54.72, 98.25]

Radius of gyration: 20.54 Å; chains: 1; bounding box: 29×34×72 Å